Protein AF-A0AAE0LG78-F1 (afdb_monomer_lite)

pLDDT: mean 75.34, std 22.55, range [29.69, 98.06]

Radius of gyration: 25.39 Å; chains: 1; bounding box: 74×62×57 Å

Foldseek 3Di:
DDDDDDDDDDPDDDDDDDDDDDDDDDDDDDDDDDPPPPVPPPQPQAAPQPRHGADPVWGKDAQPAPDDDSLRIHTLVSLLVVQLVVWDDWDWDDDPNDIDIDDIFGADPPRRHGTDPVSSVSSVVSNVVLVVVCVVVVDNPPD

Sequence (143 aa):
MGWCSTLLSEWRVRSPNVLGSGEGTEDERFISEGCEDELVGNEDEVCRICLQHSTKGNPTIDLQCGCKGSLGKCHKKCAVTWFTPRARGCAEGYACDVRWKLTWSVACEICETEIAPDLRVLVINSCEERLRKIKREGKPPYH

Organism: NCBI:txid36881

InterPro domains:
  IPR011016 Zinc finger, RING-CH-type [PF12906] (47-91)
  IPR011016 Zinc finger, RING-CH-type [PS51292] (39-118)
  IPR011016 Zinc finger, RING-CH-type [SM00744] (46-112)
  IPR013083 Zinc finger, RING/FYVE/PHD-type [G3DSA:3.30.40.10] (30-124)

Structure (mmCIF, N/CA/C/O backbone):
data_AF-A0AAE0LG78-F1
#
_entry.id   AF-A0AAE0LG78-F1
#
loop_
_atom_site.group_PDB
_atom_site.id
_atom_site.type_symbol
_atom_site.label_atom_id
_atom_site.label_alt_id
_atom_site.label_comp_id
_atom_site.label_asym_id
_atom_site.label_entity_id
_atom_site.label_seq_id
_atom_site.pdbx_PDB_ins_code
_atom_site.Cartn_x
_atom_site.Cartn_y
_atom_site.Cartn_z
_atom_site.occupancy
_atom_site.B_iso_or_equiv
_atom_site.auth_seq_id
_atom_site.auth_comp_id
_atom_site.auth_asym_id
_atom_site.auth_atom_id
_atom_site.pdbx_PDB_model_num
ATOM 1 N N . MET A 1 1 ? -14.179 -46.889 -6.982 1.00 40.84 1 MET A N 1
ATOM 2 C CA . MET A 1 1 ? -14.271 -47.165 -5.532 1.00 40.84 1 MET A CA 1
ATOM 3 C C . MET A 1 1 ? -13.427 -46.123 -4.826 1.00 40.84 1 MET A C 1
ATOM 5 O O . MET A 1 1 ? -12.254 -46.021 -5.146 1.00 40.84 1 MET A O 1
ATOM 9 N N . GLY A 1 2 ? -14.046 -45.297 -3.985 1.00 39.41 2 GLY A N 1
ATOM 10 C CA . GLY A 1 2 ? -13.410 -44.132 -3.366 1.00 39.41 2 GLY A CA 1
ATOM 11 C C . GLY A 1 2 ? -14.454 -43.087 -2.986 1.00 39.41 2 GLY A C 1
ATOM 12 O O . GLY A 1 2 ? -14.600 -42.081 -3.666 1.00 39.41 2 GLY A O 1
ATOM 13 N N . TRP A 1 3 ? -15.230 -43.390 -1.943 1.00 32.88 3 TRP A N 1
ATOM 14 C CA . TRP A 1 3 ? -15.946 -42.399 -1.130 1.00 32.8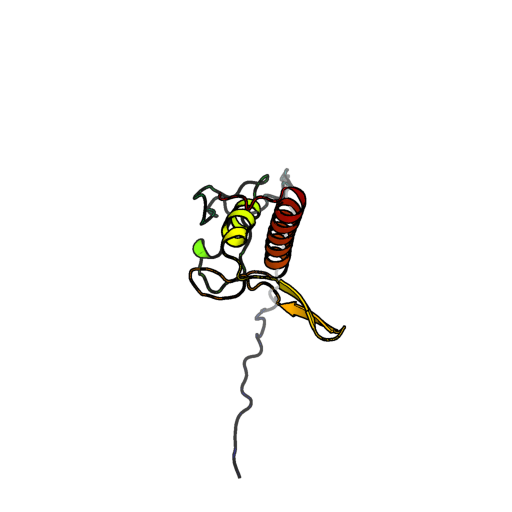8 3 TRP A CA 1
ATOM 15 C C . TRP A 1 3 ? -14.897 -41.398 -0.575 1.00 32.88 3 TRP A C 1
ATOM 17 O O . TRP A 1 3 ? -13.732 -41.758 -0.465 1.00 32.88 3 TRP A O 1
ATOM 27 N N . CYS A 1 4 ? -15.160 -40.158 -0.181 1.00 36.34 4 CYS A N 1
ATOM 28 C CA . CYS A 1 4 ? -16.348 -39.592 0.427 1.00 36.34 4 CYS A CA 1
ATOM 29 C C . CYS A 1 4 ? -16.177 -38.064 0.544 1.00 36.34 4 CYS A C 1
ATOM 31 O O . CYS A 1 4 ? -15.057 -37.561 0.613 1.00 36.34 4 CYS A O 1
ATOM 33 N N . SER A 1 5 ? -17.316 -37.402 0.735 1.00 42.28 5 SER A N 1
ATOM 34 C CA . SER A 1 5 ? -17.492 -36.192 1.543 1.00 42.28 5 SER A CA 1
ATOM 35 C C . SER A 1 5 ? -17.026 -34.851 0.988 1.00 42.28 5 SER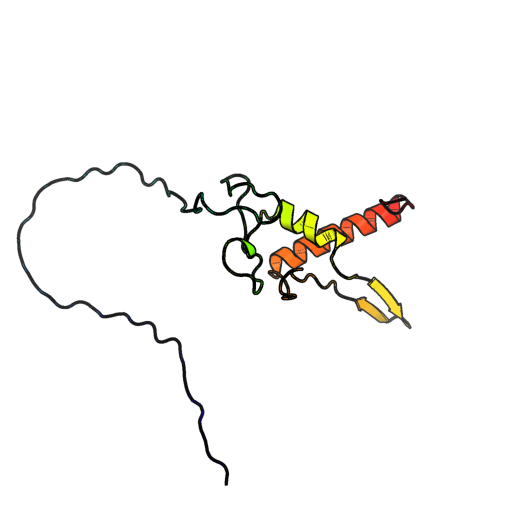 A C 1
ATOM 37 O O . SER A 1 5 ? -16.065 -34.235 1.441 1.00 42.28 5 SER A O 1
ATOM 39 N N . THR A 1 6 ? -17.893 -34.298 0.149 1.00 45.88 6 THR A N 1
ATOM 40 C CA . THR A 1 6 ? -18.345 -32.916 0.317 1.00 45.88 6 THR A CA 1
ATOM 41 C C . THR A 1 6 ? -18.933 -32.753 1.734 1.00 45.88 6 THR A C 1
ATOM 43 O O . THR A 1 6 ? -19.959 -33.347 2.051 1.00 45.88 6 THR A O 1
ATOM 46 N N . LEU A 1 7 ? -18.272 -31.982 2.598 1.00 43.56 7 LEU A N 1
ATOM 47 C CA . LEU A 1 7 ? -18.800 -31.453 3.866 1.00 43.56 7 LEU A CA 1
ATOM 48 C C . LEU A 1 7 ? -18.405 -29.967 3.875 1.00 43.56 7 LEU A C 1
ATOM 50 O O . LEU A 1 7 ? -17.226 -29.642 3.790 1.00 43.56 7 LEU A O 1
ATOM 54 N N . LEU A 1 8 ? -19.373 -29.063 3.687 1.00 36.25 8 LEU A N 1
ATOM 55 C CA . LEU A 1 8 ? -20.051 -28.348 4.780 1.00 36.25 8 LEU A CA 1
ATOM 56 C C . LEU A 1 8 ? -19.016 -27.626 5.659 1.00 36.25 8 LEU A C 1
ATOM 58 O O . LEU A 1 8 ? -18.323 -28.245 6.453 1.00 36.25 8 LEU A O 1
ATOM 6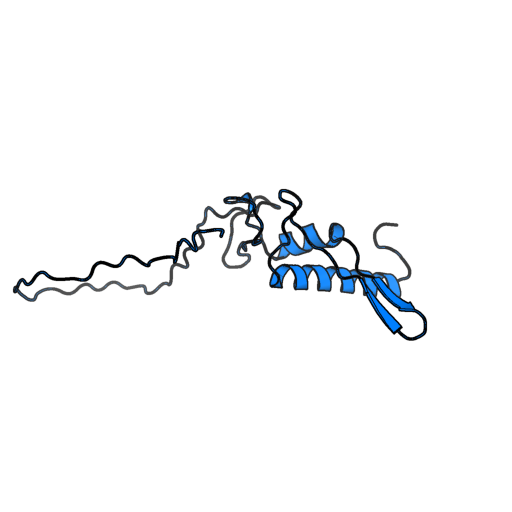2 N N . SER A 1 9 ? -18.877 -26.310 5.547 1.00 38.81 9 SER A N 1
ATOM 63 C CA . SER A 1 9 ? -19.823 -25.438 6.238 1.00 38.81 9 SER A CA 1
ATOM 64 C C . SER A 1 9 ? -20.111 -24.144 5.477 1.00 38.81 9 SER A C 1
ATOM 66 O O . SER A 1 9 ? -19.360 -23.167 5.533 1.00 38.81 9 SER A O 1
ATOM 68 N N . GLU A 1 10 ? -21.270 -24.145 4.828 1.00 36.84 10 GLU A N 1
ATOM 69 C CA . GLU A 1 10 ? -22.094 -22.967 4.603 1.00 36.84 10 GLU A CA 1
ATOM 70 C C . GLU A 1 10 ? -22.213 -22.174 5.913 1.00 36.84 10 GLU A C 1
ATOM 72 O O . GLU A 1 10 ? -22.614 -22.710 6.952 1.00 36.84 10 GLU A O 1
ATOM 77 N N . TRP A 1 11 ? -21.848 -20.894 5.872 1.00 29.69 11 TRP A N 1
ATOM 78 C CA . TRP A 1 11 ? -22.090 -19.955 6.959 1.00 29.69 11 TRP A CA 1
ATOM 79 C C . TRP A 1 11 ? -23.598 -19.741 7.092 1.00 29.69 11 TRP A C 1
ATOM 81 O O . TRP A 1 11 ? -24.201 -18.878 6.459 1.00 29.69 11 TRP A O 1
ATOM 91 N N . ARG A 1 12 ? -24.223 -20.588 7.909 1.00 38.41 12 ARG A N 1
ATOM 92 C CA . ARG A 1 12 ? -25.616 -20.464 8.316 1.00 38.41 12 ARG A CA 1
ATOM 93 C C . ARG A 1 12 ? -25.740 -19.284 9.274 1.00 38.41 12 ARG A C 1
ATOM 95 O O . ARG A 1 12 ? -25.427 -19.395 10.458 1.00 38.41 12 ARG A O 1
ATOM 102 N N . VAL A 1 13 ? -26.236 -18.174 8.738 1.00 39.41 13 VAL A N 1
ATOM 103 C CA . VAL A 1 13 ? -26.866 -17.084 9.489 1.00 39.41 13 VAL A CA 1
ATOM 104 C C . VAL A 1 13 ? -27.868 -17.701 10.463 1.00 39.41 13 VAL A C 1
ATOM 106 O O . VAL A 1 13 ? -28.757 -18.449 10.050 1.00 39.41 13 VAL A O 1
ATOM 109 N N . ARG A 1 14 ? -27.714 -17.435 11.762 1.00 35.38 14 ARG A N 1
ATOM 110 C CA . ARG A 1 14 ? -28.662 -17.893 12.781 1.00 35.38 14 ARG A CA 1
ATOM 111 C C . ARG A 1 14 ? -29.414 -16.698 13.350 1.00 35.38 14 ARG A C 1
ATOM 113 O O . ARG A 1 14 ? -29.024 -16.142 14.367 1.00 35.38 14 ARG A O 1
ATOM 120 N N . SER A 1 15 ? -30.504 -16.342 12.676 1.00 37.81 15 SER A N 1
ATOM 121 C CA . SER A 1 15 ? -31.653 -15.677 13.297 1.00 37.81 15 SER A CA 1
ATOM 122 C C . SER A 1 15 ? -32.488 -16.714 14.053 1.00 37.81 15 SER A C 1
ATOM 124 O O . SER A 1 15 ? -32.655 -17.834 13.564 1.00 37.81 15 SER A O 1
ATOM 126 N N . PRO A 1 16 ? -33.070 -16.341 15.198 1.00 42.22 16 PRO A N 1
ATOM 127 C CA . PRO A 1 16 ? -34.386 -16.852 15.564 1.00 42.22 16 PRO A CA 1
ATOM 128 C C . PRO A 1 16 ? -35.414 -15.722 15.541 1.00 42.22 16 PRO A C 1
ATOM 130 O O . PRO A 1 16 ? -35.207 -14.658 16.119 1.00 42.22 16 PRO A O 1
ATOM 133 N N . ASN A 1 17 ? -36.518 -15.989 14.848 1.00 39.75 17 ASN A N 1
ATOM 134 C CA . ASN A 1 17 ? -37.675 -15.120 14.764 1.00 39.75 17 ASN A CA 1
ATOM 135 C C . ASN A 1 17 ? -38.531 -15.205 16.040 1.00 39.75 17 ASN A C 1
ATOM 137 O O . ASN A 1 17 ? -38.677 -16.264 16.650 1.00 39.75 17 ASN A O 1
ATOM 141 N N . VAL A 1 18 ? -39.100 -14.046 16.343 1.00 43.28 18 VAL A N 1
ATOM 142 C CA . VAL A 1 18 ? -40.273 -13.691 17.145 1.00 43.28 18 VAL A CA 1
ATOM 143 C C . VAL A 1 18 ? -41.358 -14.769 17.213 1.00 43.28 18 VAL A C 1
ATOM 145 O O . VAL A 1 18 ? -41.780 -15.235 16.163 1.00 43.28 18 VAL A O 1
ATOM 148 N N . LEU A 1 19 ? -41.885 -15.039 18.418 1.00 39.25 19 LEU A N 1
ATOM 149 C CA . LEU A 1 19 ? -43.324 -15.177 18.718 1.00 39.25 19 LEU A CA 1
ATOM 150 C C . LEU A 1 19 ? -43.554 -14.975 20.230 1.00 39.25 19 LEU A C 1
ATOM 152 O O . LEU A 1 19 ? -43.018 -15.721 21.045 1.00 39.25 19 LEU A O 1
ATOM 156 N N . GLY A 1 20 ? -44.369 -13.984 20.597 1.00 34.31 20 GLY A N 1
ATOM 157 C CA . GLY A 1 20 ? -44.805 -13.743 21.975 1.00 34.31 20 GLY A CA 1
ATOM 158 C C . GLY A 1 20 ? -45.729 -12.530 22.067 1.00 34.31 20 GLY A C 1
ATOM 159 O O . GLY A 1 20 ? -45.260 -11.403 22.158 1.00 34.31 20 GLY A O 1
ATOM 160 N N . SER A 1 21 ? -47.035 -12.782 21.986 1.00 42.25 21 SER A N 1
ATOM 161 C CA . SER A 1 21 ? -48.124 -11.808 22.096 1.00 42.25 21 SER A CA 1
ATOM 162 C C . SER A 1 21 ? -48.258 -11.232 23.512 1.00 42.25 21 SER A C 1
ATOM 164 O O . SER A 1 21 ? -48.147 -11.975 24.486 1.00 42.25 21 SER A O 1
ATOM 166 N N . GLY A 1 22 ? -48.589 -9.943 23.619 1.00 39.19 22 GLY A N 1
ATOM 167 C CA . GLY A 1 22 ? -49.015 -9.295 24.862 1.00 39.19 22 GLY A CA 1
ATOM 168 C C . GLY A 1 22 ? -49.504 -7.867 24.607 1.00 39.19 22 GLY A C 1
ATOM 169 O O . GLY A 1 22 ? 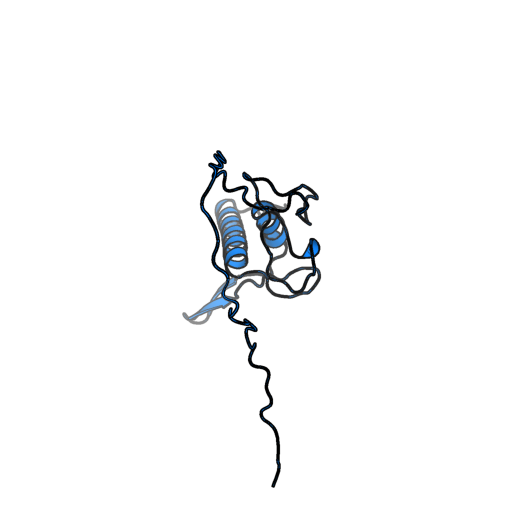-48.733 -7.025 24.161 1.00 39.19 22 GLY A O 1
ATOM 170 N N . GLU A 1 23 ? -50.794 -7.631 24.837 1.00 42.28 23 GLU A N 1
ATOM 171 C CA . GLU A 1 23 ? -51.480 -6.332 24.784 1.00 42.28 23 GLU A CA 1
ATOM 172 C C . GLU A 1 23 ? -51.088 -5.434 25.974 1.00 42.28 23 GLU A C 1
ATOM 174 O O . GLU A 1 23 ? -50.888 -5.945 27.076 1.00 42.28 23 GLU A O 1
ATOM 179 N N . GLY A 1 24 ? -51.074 -4.104 25.789 1.00 36.16 24 GLY A N 1
ATOM 180 C CA . GLY A 1 24 ? -51.165 -3.162 26.915 1.00 36.16 24 GLY A CA 1
ATOM 181 C C . GLY A 1 24 ? -50.495 -1.791 26.759 1.00 36.16 24 GLY A C 1
ATOM 182 O O . GLY A 1 24 ? -49.301 -1.665 26.988 1.00 36.16 24 GLY A O 1
ATOM 183 N N . THR A 1 25 ? -51.343 -0.790 26.494 1.00 36.09 25 THR A N 1
ATOM 184 C CA . THR A 1 25 ? -51.326 0.621 26.952 1.00 36.09 25 THR A CA 1
ATOM 185 C C . THR A 1 25 ? -50.260 1.609 26.457 1.00 36.09 25 THR A C 1
ATOM 187 O O . THR A 1 25 ? -49.065 1.470 26.694 1.00 36.09 25 THR A O 1
ATOM 190 N N . GLU A 1 26 ? -50.780 2.671 25.838 1.00 52.50 26 GLU A N 1
ATOM 191 C CA . GLU A 1 26 ? -50.160 3.951 25.491 1.00 52.50 26 GLU A CA 1
ATOM 192 C C . GLU A 1 26 ? -49.772 4.735 26.759 1.00 52.50 26 GLU A C 1
ATOM 194 O O . GLU A 1 26 ? -50.625 4.857 27.633 1.00 52.50 26 GLU A O 1
ATOM 199 N N . ASP A 1 27 ? -48.550 5.283 26.847 1.00 43.19 27 ASP A N 1
ATOM 200 C CA . ASP A 1 27 ? -48.290 6.680 27.254 1.00 43.19 27 ASP A CA 1
ATOM 201 C C . ASP A 1 27 ? -46.792 7.075 27.121 1.00 43.19 27 ASP A C 1
ATOM 203 O O . ASP A 1 27 ? -45.888 6.253 27.243 1.00 43.19 27 ASP A O 1
ATOM 207 N N . GLU A 1 28 ? -46.584 8.375 26.909 1.00 53.75 28 GLU A N 1
ATOM 208 C CA . GLU A 1 28 ? -45.393 9.198 27.176 1.00 53.75 28 GLU A CA 1
ATOM 209 C C . GLU A 1 28 ? -44.171 9.228 26.220 1.00 53.75 28 GLU A C 1
ATOM 211 O O . GLU A 1 28 ? -43.271 8.395 26.187 1.00 53.75 28 GLU A O 1
ATOM 216 N N . ARG A 1 29 ? -44.134 10.361 25.501 1.00 53.75 29 ARG A N 1
ATOM 217 C CA . ARG A 1 29 ? -43.014 11.110 24.900 1.00 53.75 29 ARG A CA 1
ATOM 218 C C . ARG A 1 29 ? -41.603 10.766 25.414 1.00 53.75 29 ARG A C 1
ATOM 220 O O . ARG A 1 29 ? -41.266 11.069 26.555 1.00 53.75 29 ARG A O 1
ATOM 227 N N . PHE A 1 30 ? -40.715 10.407 24.485 1.00 45.62 30 PHE A N 1
ATOM 228 C CA . PHE A 1 30 ? -39.276 10.648 24.624 1.00 45.62 30 PHE A CA 1
ATOM 229 C C . PHE A 1 30 ? -38.794 11.517 23.457 1.00 45.62 30 PHE A C 1
ATOM 231 O O . PHE A 1 30 ? -38.808 11.090 22.304 1.00 45.62 30 PHE A O 1
ATOM 238 N N . ILE A 1 31 ? -38.406 12.761 23.749 1.00 55.28 31 ILE A N 1
ATOM 239 C CA . ILE A 1 31 ? -37.517 13.513 22.861 1.00 55.28 31 ILE A CA 1
ATOM 240 C C . ILE A 1 31 ? -36.116 12.975 23.144 1.00 55.28 31 ILE A C 1
ATOM 242 O O . ILE A 1 31 ? -35.614 13.155 24.250 1.00 55.28 31 ILE A O 1
ATOM 246 N N . SER A 1 32 ? -35.481 12.355 22.154 1.00 47.44 32 SER A N 1
ATOM 247 C CA . SER A 1 32 ? -34.021 12.316 22.090 1.00 47.44 32 SER A CA 1
ATOM 248 C C . SER A 1 32 ? -33.575 13.059 20.843 1.00 47.44 32 SER A C 1
ATOM 250 O O . SER A 1 32 ? -33.668 12.558 19.722 1.00 47.44 32 SER A O 1
ATOM 252 N N . GLU A 1 33 ? -33.138 14.292 21.072 1.00 54.88 33 GLU A N 1
ATOM 253 C CA . GLU A 1 33 ? -32.260 15.035 20.182 1.00 54.88 33 GLU A CA 1
ATOM 254 C C . GLU A 1 33 ? -31.011 14.210 19.849 1.00 54.88 33 GLU A C 1
ATOM 256 O O . GLU A 1 33 ? -30.507 13.464 20.687 1.00 54.88 33 GLU A O 1
ATOM 261 N N . GLY A 1 34 ? -30.504 14.396 18.629 1.00 43.06 34 GLY A N 1
ATOM 262 C CA . GLY A 1 34 ? -29.172 13.950 18.232 1.00 43.06 34 GLY A CA 1
ATOM 263 C C . GLY A 1 34 ? -29.150 12.658 17.424 1.00 43.06 34 GLY A C 1
ATOM 264 O O . GLY A 1 34 ? -28.664 11.639 17.896 1.00 43.06 34 GLY A O 1
ATOM 265 N N . CYS A 1 35 ? -29.550 12.712 16.149 1.00 45.09 35 CYS A N 1
ATOM 266 C CA . CYS A 1 35 ? -28.908 11.853 15.150 1.00 45.09 35 CYS A CA 1
ATOM 267 C C . CYS A 1 35 ? -27.547 12.467 14.787 1.00 45.09 35 CYS A C 1
ATOM 269 O O . CYS A 1 35 ? -27.296 12.901 13.663 1.00 45.09 35 CYS A O 1
ATOM 271 N N . GLU A 1 36 ? -26.670 12.575 15.779 1.00 52.22 36 GLU A N 1
ATOM 272 C CA . GLU A 1 36 ? -25.254 12.571 15.479 1.00 52.22 36 GLU A CA 1
ATOM 273 C C . GLU A 1 36 ? -24.960 11.107 15.204 1.00 52.22 36 GLU A C 1
ATOM 275 O O . GLU A 1 36 ? -25.013 10.276 16.107 1.00 52.22 36 GLU A O 1
ATOM 280 N N . ASP A 1 37 ? -24.755 10.769 13.933 1.00 55.47 37 ASP A N 1
ATOM 281 C CA . ASP A 1 37 ? -24.026 9.565 13.577 1.00 55.47 37 ASP A CA 1
ATOM 282 C C . ASP A 1 37 ? -22.670 9.655 14.300 1.00 55.47 37 ASP A C 1
ATOM 284 O O . ASP A 1 37 ? -21.689 10.166 13.749 1.00 55.47 37 ASP A O 1
ATOM 288 N N . GLU A 1 38 ? -22.621 9.222 15.564 1.00 53.28 38 GLU A N 1
ATOM 289 C CA . GLU A 1 38 ? -21.405 8.853 16.267 1.00 53.28 38 GLU A CA 1
ATOM 290 C C . GLU A 1 38 ? -20.839 7.692 15.465 1.00 53.28 38 GLU A C 1
ATOM 292 O O . GLU A 1 38 ? -21.114 6.512 15.681 1.00 53.28 38 GLU A O 1
ATOM 297 N N . LEU A 1 39 ? -20.099 8.064 14.424 1.00 55.69 39 LEU A N 1
ATOM 298 C CA . LEU A 1 39 ? -19.263 7.171 13.670 1.00 55.69 39 LEU A CA 1
ATOM 299 C C . LEU A 1 39 ? -18.336 6.539 14.700 1.00 55.69 39 LEU A C 1
ATOM 301 O O . LEU A 1 39 ? -17.378 7.175 15.136 1.00 55.69 39 LEU A O 1
ATOM 305 N N . VAL A 1 40 ? -18.643 5.296 15.074 1.00 57.62 40 VAL A N 1
ATOM 306 C CA . VAL A 1 40 ? -17.805 4.397 15.869 1.00 57.62 40 VAL A CA 1
ATOM 307 C C . VAL A 1 40 ? -16.531 4.101 15.067 1.00 57.62 40 VAL A C 1
ATOM 309 O O . VAL A 1 40 ? -16.286 2.997 14.588 1.00 57.62 40 VAL A O 1
ATOM 312 N N . GLY A 1 41 ? -15.697 5.114 14.863 1.00 50.72 41 GLY A N 1
ATOM 313 C CA . GLY A 1 41 ? -14.268 4.906 14.836 1.00 50.72 41 GLY A CA 1
ATOM 314 C C . GLY A 1 41 ? -13.915 4.633 16.282 1.00 50.72 41 GLY A C 1
ATOM 315 O O . GLY A 1 41 ? -14.004 5.543 17.097 1.00 50.72 41 GLY A O 1
ATOM 316 N N . ASN A 1 42 ? -13.595 3.382 16.614 1.00 54.03 42 ASN A N 1
ATOM 317 C CA . ASN A 1 42 ? -13.064 3.076 17.937 1.00 54.03 42 ASN A CA 1
ATOM 318 C C . ASN A 1 42 ? -11.886 4.030 18.164 1.00 54.03 42 ASN A C 1
ATOM 320 O O . ASN A 1 42 ? -10.892 3.951 17.436 1.00 54.03 42 ASN A O 1
ATOM 324 N N . GLU A 1 43 ? -12.000 4.939 19.135 1.00 55.66 43 GLU A N 1
ATOM 325 C CA . GLU A 1 43 ? -10.905 5.836 19.512 1.00 55.66 43 GLU A CA 1
ATOM 326 C C . GLU A 1 43 ? -9.647 5.031 19.885 1.00 55.66 43 GLU A C 1
ATOM 328 O O . GLU A 1 43 ? -8.544 5.549 19.797 1.00 55.66 43 GLU A O 1
ATOM 333 N N . ASP A 1 44 ? -9.778 3.731 20.163 1.00 65.12 44 ASP A N 1
ATOM 334 C CA . ASP A 1 44 ? -8.694 2.775 20.411 1.00 65.12 44 ASP A CA 1
ATOM 335 C C . ASP A 1 44 ? -7.913 2.310 19.166 1.00 65.12 44 ASP A C 1
ATOM 337 O O . ASP A 1 44 ? -6.915 1.589 19.284 1.00 65.12 44 ASP A O 1
ATOM 341 N N . GLU A 1 45 ? -8.330 2.667 17.949 1.00 82.88 45 GLU A N 1
ATOM 342 C CA . GLU A 1 45 ? -7.600 2.259 16.748 1.00 82.88 45 GLU A CA 1
ATOM 343 C C . GLU A 1 45 ? -6.334 3.090 16.557 1.00 82.88 45 GLU A C 1
ATOM 345 O O . GLU A 1 45 ? -6.338 4.193 16.010 1.00 82.88 45 GLU A O 1
ATOM 350 N N . VAL A 1 46 ? -5.214 2.518 16.985 1.00 93.12 46 VAL A N 1
ATOM 351 C CA . VAL A 1 46 ? -3.888 3.109 16.829 1.00 93.12 46 VAL A CA 1
ATOM 352 C C . VAL A 1 46 ? -3.249 2.648 15.522 1.00 93.12 46 VAL A C 1
ATOM 354 O O . VAL A 1 46 ? -3.202 1.461 15.198 1.00 93.12 46 VAL A O 1
ATOM 357 N N . CYS A 1 47 ? -2.689 3.593 14.772 1.00 96.50 47 CYS A N 1
ATOM 358 C CA . CYS A 1 47 ? -1.893 3.296 13.593 1.00 96.50 47 CYS A CA 1
ATOM 359 C C . CYS A 1 47 ? -0.607 2.551 13.980 1.00 96.50 47 CYS A C 1
ATOM 361 O O . CYS A 1 47 ? 0.258 3.125 14.641 1.00 96.50 47 CYS A O 1
ATOM 363 N N . ARG A 1 48 ? -0.400 1.325 13.476 1.00 96.31 48 ARG A N 1
ATOM 364 C CA . ARG A 1 48 ? 0.798 0.520 13.800 1.00 96.31 48 ARG A CA 1
ATOM 365 C C . ARG A 1 48 ? 2.138 1.152 13.392 1.00 96.31 48 ARG A C 1
ATOM 367 O O . ARG A 1 48 ? 3.186 0.693 13.825 1.00 96.31 48 ARG A O 1
ATOM 374 N N . ILE A 1 49 ? 2.112 2.156 12.510 1.00 96.81 49 ILE A N 1
ATOM 375 C CA . ILE A 1 49 ? 3.314 2.788 11.943 1.00 96.81 49 ILE A CA 1
ATOM 376 C C . ILE A 1 49 ? 3.725 4.024 12.748 1.00 96.81 49 ILE A C 1
ATOM 378 O O . ILE A 1 49 ? 4.897 4.171 13.073 1.00 96.81 49 ILE A O 1
ATOM 382 N N . CYS A 1 50 ? 2.788 4.932 13.041 1.00 97.12 50 CYS A N 1
ATOM 383 C CA . CYS A 1 50 ? 3.091 6.190 13.739 1.00 97.12 50 CYS A CA 1
ATOM 384 C C . CYS A 1 50 ? 2.626 6.223 15.197 1.00 97.12 50 CYS A C 1
ATOM 386 O O . CYS A 1 50 ? 2.877 7.213 15.875 1.00 97.12 50 CYS A O 1
ATOM 388 N N . LEU A 1 51 ? 1.949 5.170 15.665 1.00 95.25 51 LEU A N 1
ATOM 389 C CA . LEU A 1 51 ? 1.444 5.022 17.032 1.00 95.25 51 LEU A CA 1
ATOM 390 C C . LEU A 1 51 ? 0.475 6.135 17.473 1.00 95.25 51 LEU A C 1
ATOM 392 O O . LEU A 1 51 ? 0.314 6.387 18.660 1.00 95.25 51 LEU A O 1
ATOM 396 N N . GLN A 1 52 ? -0.183 6.796 16.517 1.00 94.75 52 GLN A N 1
ATOM 397 C CA . GLN A 1 52 ? -1.226 7.793 16.774 1.00 94.75 52 GLN A CA 1
ATOM 398 C C . GLN A 1 52 ? -2.616 7.193 16.563 1.00 94.75 52 GLN A C 1
ATOM 400 O O . GLN A 1 52 ? -2.789 6.321 15.706 1.00 94.75 52 GLN A O 1
ATOM 405 N N . HIS A 1 53 ? -3.585 7.700 17.322 1.00 92.69 53 HIS A N 1
ATOM 406 C CA . HIS A 1 53 ? -4.992 7.329 17.221 1.00 92.69 53 HIS A CA 1
ATOM 407 C C . HIS A 1 53 ? -5.608 7.745 15.881 1.00 92.69 53 HIS A C 1
ATOM 409 O O . HIS A 1 53 ? -5.228 8.757 15.281 1.00 92.69 53 HIS A O 1
ATOM 415 N N . SER A 1 54 ? -6.583 6.955 15.443 1.00 91.94 54 SER A N 1
ATOM 416 C CA . SER A 1 54 ? -7.473 7.274 14.335 1.00 91.94 54 SER A CA 1
ATOM 417 C C . SER A 1 54 ? -8.233 8.568 14.627 1.00 91.94 54 SER A C 1
ATOM 419 O O . SER A 1 54 ? -8.737 8.772 15.726 1.00 91.94 54 SER A O 1
ATOM 421 N N . THR A 1 55 ? -8.338 9.452 13.637 1.00 90.12 55 THR A N 1
ATOM 422 C CA . THR A 1 55 ? -9.130 10.689 13.746 1.00 90.12 55 THR A CA 1
ATOM 423 C C . THR A 1 55 ? -10.016 10.850 12.518 1.00 90.12 55 THR A C 1
ATOM 425 O O . THR A 1 55 ? -9.690 10.337 11.448 1.00 90.12 55 THR A O 1
ATOM 428 N N . LYS A 1 56 ? -11.096 11.636 12.610 1.00 85.69 56 LYS A N 1
ATOM 429 C CA . LYS A 1 56 ? -11.992 11.915 11.468 1.00 85.69 56 LYS A CA 1
ATOM 430 C C . LYS A 1 56 ? -11.249 12.433 10.224 1.00 85.69 56 LYS A C 1
ATOM 432 O O . LYS A 1 56 ? -11.609 12.097 9.101 1.00 85.69 56 LYS A O 1
ATOM 437 N N . GLY A 1 57 ? -10.200 13.240 10.416 1.00 89.00 57 GLY A N 1
ATOM 438 C CA . GLY A 1 57 ? -9.389 13.798 9.325 1.00 89.00 57 GLY A CA 1
ATOM 439 C C . GLY A 1 57 ? -8.279 12.874 8.808 1.00 89.00 57 GLY A C 1
ATOM 440 O O . GLY A 1 57 ? -7.723 13.110 7.735 1.00 89.00 57 GLY A O 1
ATOM 441 N N . ASN A 1 58 ? -7.935 11.831 9.559 1.00 91.38 58 ASN A N 1
ATOM 442 C CA . ASN A 1 58 ? -6.901 10.868 9.207 1.00 91.38 58 ASN A CA 1
ATOM 443 C C . ASN A 1 58 ? -7.261 9.507 9.820 1.00 91.38 58 ASN A C 1
ATOM 445 O O . ASN A 1 58 ? -6.672 9.123 10.830 1.00 91.38 58 ASN A O 1
ATOM 449 N N . PRO A 1 59 ? -8.256 8.803 9.258 1.00 93.50 59 PRO A N 1
ATOM 450 C CA . PRO A 1 59 ? -8.702 7.537 9.811 1.00 93.50 59 PRO A CA 1
ATOM 451 C C . PRO A 1 59 ? -7.680 6.436 9.530 1.00 93.50 59 PRO A C 1
ATOM 453 O O . PRO A 1 59 ? -6.968 6.459 8.511 1.00 93.50 59 PRO A O 1
ATOM 456 N N . THR A 1 60 ? -7.602 5.453 10.424 1.00 95.44 60 THR A N 1
ATOM 457 C CA . THR A 1 60 ? -6.912 4.204 10.098 1.00 95.44 60 THR A CA 1
ATOM 458 C C . THR A 1 60 ? -7.742 3.372 9.121 1.00 95.44 60 THR A C 1
ATOM 460 O O . THR A 1 60 ? -8.960 3.504 9.035 1.00 95.44 60 THR A O 1
ATOM 463 N N . ILE A 1 61 ? -7.056 2.563 8.321 1.00 95.75 61 ILE A N 1
ATOM 464 C CA . ILE A 1 61 ? -7.641 1.613 7.381 1.00 95.75 61 ILE A CA 1
ATOM 465 C C . ILE A 1 61 ? -7.122 0.216 7.703 1.00 95.75 61 ILE A C 1
ATOM 467 O O . ILE A 1 61 ? -5.999 0.062 8.196 1.00 95.75 61 ILE A O 1
ATOM 471 N N . ASP A 1 62 ? -7.928 -0.792 7.388 1.00 95.62 62 ASP A N 1
ATOM 472 C CA . ASP A 1 62 ? -7.493 -2.182 7.424 1.00 95.62 62 ASP A CA 1
ATOM 473 C C . ASP A 1 62 ? -6.559 -2.461 6.238 1.00 95.62 62 ASP A C 1
ATOM 475 O O . ASP A 1 62 ? -6.865 -2.151 5.084 1.00 95.62 62 ASP A O 1
ATOM 479 N N . LEU A 1 63 ? -5.397 -3.038 6.527 1.00 96.62 63 LEU A N 1
ATOM 480 C CA . LEU A 1 63 ? -4.437 -3.483 5.524 1.00 96.62 63 LEU A CA 1
ATOM 481 C C . LEU A 1 63 ? -4.894 -4.7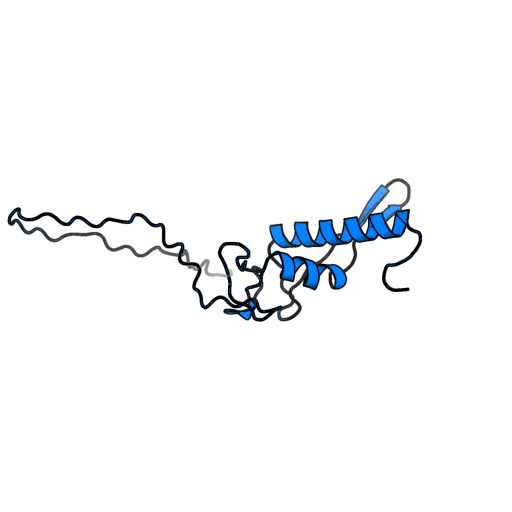48 4.795 1.00 96.62 63 LEU A C 1
ATOM 483 O O . LEU A 1 63 ? -4.275 -5.092 3.792 1.00 96.62 63 LEU A O 1
ATOM 487 N N . GLN A 1 64 ? -5.923 -5.439 5.293 1.00 96.81 64 GLN A N 1
ATOM 488 C CA . GLN A 1 64 ? -6.444 -6.716 4.798 1.00 96.81 64 GLN A CA 1
ATOM 489 C C . GLN A 1 64 ? -5.368 -7.806 4.697 1.00 96.81 64 GLN A C 1
ATOM 491 O O . GLN A 1 64 ? -5.395 -8.661 3.817 1.00 96.81 64 GLN A O 1
ATOM 496 N N . CYS A 1 65 ? -4.401 -7.767 5.613 1.00 96.69 65 CYS A N 1
ATOM 497 C CA . CYS A 1 65 ? -3.350 -8.773 5.735 1.00 96.69 65 CYS A CA 1
ATOM 498 C C . CYS A 1 65 ? -3.676 -9.772 6.859 1.00 96.69 65 CYS A C 1
ATOM 500 O O . CYS A 1 65 ? -4.601 -9.558 7.638 1.00 96.69 65 CYS A O 1
ATOM 502 N N . GLY A 1 66 ? -2.887 -10.840 7.007 1.00 96.50 66 GLY A N 1
ATOM 503 C CA . GLY A 1 66 ? -3.079 -11.845 8.066 1.00 96.50 66 GLY A CA 1
ATOM 504 C C . GLY A 1 66 ? -2.769 -11.385 9.503 1.00 96.50 66 GLY A C 1
ATOM 505 O O . GLY A 1 66 ? -2.836 -12.192 10.432 1.00 96.50 66 GLY A O 1
ATOM 506 N N . CYS A 1 67 ? -2.395 -10.120 9.722 1.00 97.19 67 CYS A N 1
ATOM 507 C CA . CYS A 1 67 ? -2.101 -9.591 11.055 1.00 97.19 67 CYS A CA 1
ATOM 508 C C . CYS A 1 67 ? -3.378 -9.374 11.878 1.00 97.19 67 CYS A C 1
ATOM 510 O O . CYS A 1 67 ? -4.387 -8.896 11.372 1.00 97.19 67 CYS A O 1
ATOM 512 N N . LYS A 1 68 ? -3.315 -9.676 13.179 1.00 92.88 68 LYS A N 1
ATOM 513 C CA . LYS A 1 68 ? -4.461 -9.561 14.093 1.00 92.88 68 LYS A CA 1
ATOM 514 C C . LYS A 1 68 ? -4.508 -8.199 14.791 1.00 92.88 68 LYS A C 1
ATOM 516 O O . LYS A 1 68 ? -3.469 -7.633 15.126 1.00 92.88 68 LYS A O 1
ATOM 521 N N . GLY A 1 69 ? -5.719 -7.724 15.085 1.00 90.25 69 GLY A N 1
ATOM 522 C CA . GLY A 1 69 ? -5.950 -6.533 15.908 1.00 90.25 69 GLY A CA 1
ATOM 523 C C . GLY A 1 69 ? -5.344 -5.258 15.313 1.00 90.25 69 GLY A C 1
ATOM 524 O O . GLY A 1 69 ? -5.396 -5.042 14.103 1.00 90.25 69 GLY A O 1
ATOM 525 N N . SER A 1 70 ? -4.742 -4.420 16.159 1.00 91.00 70 SER A N 1
ATOM 526 C CA . SER A 1 70 ? -4.125 -3.146 15.753 1.00 91.00 70 SER A CA 1
ATOM 527 C C . SER A 1 70 ? -2.936 -3.313 14.800 1.00 91.00 70 SER A C 1
ATOM 529 O O . SER A 1 70 ? -2.638 -2.403 14.030 1.00 91.00 70 SER A O 1
ATOM 531 N N . LEU A 1 71 ? -2.302 -4.493 14.749 1.00 94.81 71 LEU A N 1
ATOM 532 C CA . LEU A 1 71 ? -1.262 -4.781 13.758 1.00 94.81 71 LEU A CA 1
ATOM 533 C C . LEU A 1 71 ? -1.815 -4.839 12.331 1.00 94.81 71 LEU A C 1
ATOM 535 O O . LEU A 1 71 ? -1.039 -4.715 11.396 1.00 94.81 71 LEU A O 1
ATOM 539 N N . GLY A 1 72 ? -3.118 -5.029 12.128 1.00 96.00 72 GLY A N 1
ATOM 540 C CA . GLY A 1 72 ? -3.744 -4.981 10.805 1.00 96.00 72 GLY A CA 1
ATOM 541 C C . GLY A 1 72 ? -4.083 -3.567 10.326 1.00 96.00 72 GLY A C 1
ATOM 542 O O . GLY A 1 72 ? -4.522 -3.421 9.192 1.00 96.00 72 GLY A O 1
ATOM 543 N N . LYS A 1 73 ? -3.887 -2.527 11.150 1.00 95.81 73 LYS A N 1
ATOM 544 C CA . LYS A 1 73 ? -4.445 -1.187 10.908 1.00 95.81 73 LYS A CA 1
ATOM 545 C C . LYS A 1 73 ? -3.377 -0.098 10.844 1.00 95.81 73 LYS A C 1
ATOM 547 O O . LYS A 1 73 ? -2.416 -0.084 11.619 1.00 95.81 73 LYS A O 1
ATOM 552 N N . CYS A 1 74 ? -3.537 0.853 9.926 1.00 97.44 74 CYS A N 1
ATOM 553 C CA . CYS A 1 74 ? -2.720 2.070 9.888 1.00 97.44 74 CYS A CA 1
ATOM 554 C C . CYS A 1 74 ? -3.374 3.196 9.084 1.00 97.44 74 CYS A C 1
ATOM 556 O O . CYS A 1 74 ? -4.293 2.968 8.309 1.00 97.44 74 CYS A O 1
ATOM 558 N N . HIS A 1 75 ? -2.898 4.433 9.237 1.00 98.00 75 HIS A N 1
ATOM 559 C CA . HIS A 1 75 ? -3.355 5.531 8.384 1.00 98.00 75 HIS A CA 1
ATOM 560 C C . HIS A 1 75 ? -3.002 5.271 6.921 1.00 98.00 75 HIS A C 1
ATOM 562 O O . HIS A 1 75 ? -1.875 4.882 6.609 1.00 98.00 75 HIS A O 1
ATOM 568 N N . LYS A 1 76 ? -3.906 5.632 6.006 1.00 97.12 76 LYS A N 1
ATOM 569 C CA . LYS A 1 76 ? -3.678 5.545 4.554 1.00 97.12 76 LYS A CA 1
ATOM 570 C C . LYS A 1 76 ? -2.357 6.197 4.120 1.00 97.12 76 LYS A C 1
ATOM 572 O O . LYS A 1 76 ? -1.593 5.616 3.354 1.00 97.12 76 LYS A O 1
ATOM 577 N N . LYS A 1 77 ? -2.051 7.394 4.639 1.00 97.12 77 LYS A N 1
ATOM 578 C CA . LYS A 1 77 ? -0.793 8.109 4.341 1.00 97.12 77 LYS A CA 1
ATOM 579 C C . LYS A 1 77 ? 0.441 7.395 4.904 1.00 97.12 77 LYS A C 1
ATOM 581 O O . LYS A 1 77 ? 1.480 7.360 4.240 1.00 97.12 77 LYS A O 1
ATOM 586 N N . CYS A 1 78 ? 0.324 6.813 6.100 1.00 98.06 78 CYS A N 1
ATOM 587 C CA . CYS A 1 78 ? 1.393 6.024 6.709 1.00 98.06 78 CYS A CA 1
ATOM 588 C C . CYS A 1 78 ? 1.654 4.753 5.899 1.00 98.06 78 CYS A C 1
ATOM 590 O O . CYS A 1 78 ? 2.808 4.482 5.585 1.00 98.06 78 CYS A O 1
ATOM 592 N N . ALA A 1 79 ? 0.605 4.032 5.493 1.00 97.44 79 ALA A N 1
ATOM 593 C CA . ALA A 1 79 ? 0.713 2.852 4.645 1.00 97.44 79 ALA A CA 1
ATOM 594 C C . ALA A 1 79 ? 1.461 3.148 3.343 1.00 97.44 79 ALA A C 1
ATOM 596 O O . ALA A 1 79 ? 2.459 2.495 3.048 1.00 97.44 79 ALA A O 1
ATOM 597 N N . VAL A 1 80 ? 1.021 4.164 2.589 1.00 96.88 80 VAL A N 1
ATOM 598 C CA . VAL A 1 80 ? 1.665 4.529 1.319 1.00 96.88 80 VAL A CA 1
ATOM 599 C C . VAL A 1 80 ? 3.141 4.848 1.549 1.00 96.88 80 VAL A C 1
ATOM 601 O O . VAL A 1 80 ? 4.005 4.226 0.944 1.00 96.88 80 VAL A O 1
ATOM 604 N N . THR A 1 81 ? 3.457 5.731 2.497 1.00 96.56 81 THR A N 1
ATOM 605 C CA . THR A 1 81 ? 4.852 6.098 2.804 1.00 96.56 81 THR A CA 1
ATOM 606 C C . THR A 1 81 ? 5.703 4.897 3.231 1.00 96.56 81 THR A C 1
ATOM 608 O O . THR A 1 81 ? 6.870 4.803 2.853 1.00 96.56 81 THR A O 1
ATOM 611 N N . TRP A 1 82 ? 5.135 3.970 4.002 1.00 97.06 82 TRP A N 1
ATOM 612 C CA . TRP A 1 82 ? 5.836 2.801 4.527 1.00 97.06 82 TRP A CA 1
ATOM 613 C C . TRP A 1 82 ? 6.122 1.747 3.461 1.00 97.06 82 TRP A C 1
ATOM 615 O O . TRP A 1 82 ? 7.244 1.234 3.385 1.00 97.06 82 TRP A O 1
ATOM 625 N N . PHE A 1 83 ? 5.126 1.442 2.630 1.00 95.62 83 PHE A N 1
ATOM 626 C CA . PHE A 1 83 ? 5.210 0.382 1.633 1.00 95.62 83 PHE A CA 1
ATOM 627 C C . PHE A 1 83 ? 5.875 0.831 0.333 1.00 95.62 83 PHE A C 1
ATOM 629 O O . PHE A 1 83 ? 6.548 0.014 -0.286 1.00 95.62 83 PHE A O 1
ATOM 636 N N . THR A 1 84 ? 5.793 2.105 -0.062 1.00 93.50 84 THR A N 1
ATOM 637 C CA . THR A 1 84 ? 6.437 2.611 -1.291 1.00 93.50 84 THR A CA 1
ATOM 638 C C . THR A 1 84 ? 7.933 2.259 -1.396 1.00 93.50 84 THR A C 1
ATOM 640 O O . THR A 1 84 ? 8.334 1.712 -2.419 1.00 93.50 84 THR A O 1
ATOM 643 N N . PRO A 1 85 ? 8.801 2.506 -0.392 1.00 90.19 85 PRO A N 1
ATOM 644 C CA . PRO A 1 85 ? 10.210 2.106 -0.479 1.00 90.19 85 PRO A CA 1
ATOM 645 C C . PRO A 1 85 ? 10.438 0.591 -0.311 1.00 90.19 85 PRO A C 1
ATOM 647 O O . PRO A 1 85 ? 11.557 0.126 -0.511 1.00 90.19 85 PRO A O 1
ATOM 650 N N . ARG A 1 86 ? 9.416 -0.175 0.095 1.00 90.88 86 ARG A N 1
ATOM 651 C CA . ARG A 1 86 ? 9.506 -1.618 0.382 1.00 90.88 86 ARG A CA 1
ATOM 652 C C . ARG A 1 86 ? 8.920 -2.494 -0.724 1.00 90.88 86 ARG A C 1
ATOM 654 O O . ARG A 1 86 ? 9.282 -3.668 -0.800 1.00 90.88 86 ARG A O 1
ATOM 661 N N . ALA A 1 87 ? 8.063 -1.937 -1.574 1.00 87.81 87 ALA A N 1
ATOM 662 C CA . ALA A 1 87 ? 7.452 -2.629 -2.696 1.00 87.81 87 ALA A CA 1
ATOM 663 C C . ALA A 1 87 ? 8.533 -3.228 -3.607 1.00 87.81 87 ALA A C 1
ATOM 665 O O . ALA A 1 87 ? 9.532 -2.575 -3.927 1.00 87.81 87 ALA A O 1
ATOM 666 N N . ARG A 1 88 ? 8.360 -4.490 -4.005 1.00 80.38 88 ARG A N 1
ATOM 667 C CA . ARG A 1 88 ? 9.292 -5.167 -4.918 1.00 80.38 88 ARG A CA 1
ATOM 668 C C . ARG A 1 88 ? 8.872 -4.875 -6.357 1.00 80.38 88 ARG A C 1
ATOM 670 O O . ARG A 1 88 ? 7.684 -4.784 -6.640 1.00 80.38 88 ARG A O 1
ATOM 677 N N . GLY A 1 89 ? 9.870 -4.619 -7.203 1.00 69.19 89 GLY A N 1
ATOM 678 C CA . GLY A 1 89 ? 9.802 -3.690 -8.334 1.00 69.19 89 GLY A CA 1
ATOM 679 C C . GLY A 1 89 ? 8.765 -3.957 -9.426 1.00 69.19 89 GLY A C 1
ATOM 680 O O . GLY A 1 89 ? 8.481 -5.096 -9.779 1.00 69.19 89 GLY A O 1
ATOM 681 N N . CYS A 1 90 ? 8.304 -2.860 -10.034 1.00 64.38 90 CYS A N 1
ATOM 682 C CA . CYS A 1 90 ? 7.828 -2.855 -11.413 1.00 64.38 90 CYS A CA 1
ATOM 683 C C . CYS A 1 90 ? 8.968 -2.480 -12.336 1.00 64.38 90 CYS A C 1
ATOM 685 O O . CYS A 1 90 ? 9.663 -1.483 -12.127 1.00 64.38 90 CYS A O 1
ATOM 687 N N . ALA A 1 91 ? 9.102 -3.264 -13.388 1.00 70.88 91 ALA A N 1
ATOM 688 C CA . ALA A 1 91 ? 9.838 -2.866 -14.558 1.00 70.88 91 ALA A CA 1
ATOM 689 C C . ALA A 1 91 ? 8.927 -3.087 -15.763 1.00 70.88 91 ALA A C 1
ATOM 691 O O . ALA A 1 91 ? 8.129 -4.024 -15.800 1.00 70.88 91 ALA A O 1
ATOM 692 N N . GLU A 1 92 ? 9.015 -2.181 -16.721 1.00 71.62 92 GLU A N 1
ATOM 693 C CA . GLU A 1 92 ? 8.351 -2.310 -18.006 1.00 71.62 92 GLU A CA 1
ATOM 694 C C . GLU A 1 92 ? 9.388 -2.085 -19.097 1.00 71.62 92 GLU A C 1
ATOM 696 O O . GLU A 1 92 ? 10.304 -1.271 -18.947 1.00 71.62 92 GLU A O 1
ATOM 701 N N . GLY A 1 93 ? 9.256 -2.824 -20.187 1.00 81.81 93 GLY A N 1
ATOM 702 C CA . GLY A 1 93 ? 10.180 -2.745 -21.303 1.00 81.81 93 GLY A CA 1
ATOM 703 C C . GLY A 1 93 ? 9.634 -3.464 -22.520 1.00 81.81 93 GLY A C 1
ATOM 704 O O . GLY A 1 93 ? 8.495 -3.934 -22.526 1.00 81.81 93 GLY A O 1
ATOM 705 N N . TYR A 1 94 ? 10.471 -3.544 -23.546 1.00 88.31 94 TYR A N 1
ATOM 706 C CA . TYR A 1 94 ? 10.187 -4.287 -24.764 1.00 88.31 94 TYR A CA 1
ATOM 707 C C . TYR A 1 94 ? 11.192 -5.426 -24.897 1.00 88.31 94 TYR A C 1
ATOM 709 O O . TYR A 1 94 ? 12.377 -5.250 -24.617 1.00 88.31 94 TYR A O 1
ATOM 717 N N . ALA A 1 95 ? 10.714 -6.588 -25.321 1.00 85.25 95 ALA A N 1
ATOM 718 C CA . ALA A 1 95 ? 11.535 -7.697 -25.778 1.00 85.25 95 ALA A CA 1
ATOM 719 C C . ALA A 1 95 ? 10.971 -8.143 -27.130 1.00 85.25 95 ALA A C 1
ATOM 721 O O . ALA A 1 95 ? 9.836 -8.607 -27.179 1.00 85.25 95 ALA A O 1
ATOM 722 N N . CYS A 1 96 ? 11.727 -7.954 -28.218 1.00 85.94 96 CYS A N 1
ATOM 723 C CA . CYS A 1 96 ? 11.279 -8.282 -29.582 1.00 85.94 96 CYS A CA 1
ATOM 724 C C . CYS A 1 96 ? 9.899 -7.675 -29.918 1.00 85.94 96 CYS A C 1
ATOM 726 O O . CYS A 1 96 ? 8.981 -8.398 -30.289 1.00 85.94 96 CYS A O 1
ATOM 728 N N . ASP A 1 97 ? 9.729 -6.369 -29.687 1.00 90.00 97 ASP A N 1
ATOM 729 C CA . ASP A 1 97 ? 8.463 -5.623 -29.843 1.00 90.00 97 ASP A CA 1
ATOM 730 C C . ASP A 1 97 ? 7.309 -6.043 -28.911 1.00 90.00 97 ASP A C 1
ATOM 732 O O . ASP A 1 97 ? 6.253 -5.410 -28.892 1.00 90.00 97 ASP A O 1
ATOM 736 N N . VAL A 1 98 ? 7.513 -7.038 -28.044 1.00 87.38 98 VAL A N 1
ATOM 737 C CA . VAL A 1 98 ? 6.548 -7.421 -27.010 1.00 87.38 98 VAL A CA 1
ATOM 738 C C . VAL A 1 98 ? 6.769 -6.569 -25.767 1.00 87.38 98 VAL A C 1
ATOM 740 O O . VAL A 1 98 ? 7.826 -6.627 -25.131 1.00 87.38 98 VAL A O 1
ATOM 743 N N . ARG A 1 99 ? 5.752 -5.788 -25.387 1.00 87.62 99 ARG A N 1
ATOM 744 C CA . ARG A 1 99 ? 5.748 -5.073 -24.108 1.00 87.62 99 ARG A CA 1
ATOM 745 C C . ARG A 1 99 ? 5.624 -6.080 -22.969 1.00 87.62 99 ARG A C 1
ATOM 747 O O . ARG A 1 99 ? 4.632 -6.799 -22.884 1.00 87.62 99 ARG A O 1
ATOM 754 N N . TRP A 1 100 ? 6.583 -6.079 -22.056 1.00 85.38 100 TRP A N 1
ATOM 755 C CA . TRP A 1 100 ? 6.501 -6.836 -20.812 1.00 85.38 100 TRP A CA 1
ATOM 756 C C . TRP A 1 100 ? 6.316 -5.889 -19.628 1.00 85.38 100 TRP A C 1
ATOM 758 O O . TRP A 1 100 ? 6.741 -4.730 -19.653 1.00 85.38 100 TRP A O 1
ATOM 768 N N . LYS A 1 101 ? 5.658 -6.392 -18.582 1.00 75.88 101 LYS A N 1
ATOM 769 C CA . LYS A 1 101 ? 5.456 -5.682 -17.321 1.00 75.88 101 LYS A CA 1
ATOM 770 C C . LYS A 1 101 ? 5.660 -6.654 -16.166 1.00 75.88 101 LYS A C 1
ATOM 772 O O . LYS A 1 101 ? 4.905 -7.610 -16.026 1.00 75.88 101 LYS A O 1
ATOM 777 N N . LEU A 1 102 ? 6.663 -6.393 -15.337 1.00 74.81 102 LEU A N 1
ATOM 778 C CA . LEU A 1 102 ? 6.767 -6.980 -14.005 1.00 74.81 102 LEU A CA 1
ATOM 779 C C . LEU A 1 102 ? 5.863 -6.166 -13.079 1.00 74.81 102 LEU A C 1
ATOM 781 O O . LEU A 1 102 ? 5.961 -4.941 -13.029 1.00 74.81 102 LEU A O 1
ATOM 785 N N . THR A 1 103 ? 4.928 -6.822 -12.401 1.00 68.81 103 THR A N 1
ATOM 786 C CA . THR A 1 103 ? 4.008 -6.158 -11.472 1.00 68.81 103 THR A CA 1
ATOM 787 C C . THR A 1 103 ? 4.648 -5.992 -10.104 1.00 68.81 103 THR A C 1
ATOM 789 O O . THR A 1 103 ? 5.337 -6.889 -9.627 1.00 68.81 103 THR A O 1
ATOM 792 N N . TRP A 1 104 ? 4.367 -4.865 -9.450 1.00 75.81 104 TRP A N 1
ATOM 793 C CA . TRP A 1 104 ? 4.771 -4.657 -8.065 1.00 75.81 104 TRP A CA 1
ATOM 794 C C . TRP A 1 104 ? 4.101 -5.678 -7.146 1.00 75.81 104 TRP A C 1
ATOM 796 O O . TRP A 1 104 ? 2.876 -5.812 -7.186 1.00 75.81 104 TRP A O 1
ATOM 806 N N . SER A 1 105 ? 4.873 -6.306 -6.260 1.00 87.12 105 SER A N 1
ATOM 807 C CA . SER A 1 105 ? 4.305 -6.956 -5.080 1.00 87.12 105 SER A CA 1
ATOM 808 C C . SER A 1 105 ? 4.392 -6.013 -3.883 1.00 87.12 105 SER A C 1
ATOM 810 O O . SER A 1 105 ? 5.421 -5.373 -3.623 1.00 87.12 105 SER A O 1
ATOM 812 N N . VAL A 1 106 ? 3.274 -5.896 -3.169 1.00 93.25 106 VAL A N 1
ATOM 813 C CA . VAL A 1 106 ? 3.173 -5.115 -1.936 1.00 93.25 106 VAL A CA 1
ATOM 814 C C . VAL A 1 106 ? 2.579 -6.019 -0.868 1.00 93.25 106 VAL A C 1
ATOM 816 O O . VAL A 1 106 ? 1.370 -6.231 -0.806 1.00 93.25 106 VAL A O 1
ATOM 819 N N . ALA A 1 107 ? 3.465 -6.582 -0.057 1.00 94.81 107 ALA A N 1
ATOM 820 C CA . ALA A 1 107 ? 3.126 -7.506 1.009 1.00 94.81 107 ALA A CA 1
ATOM 821 C C . ALA A 1 107 ? 3.383 -6.872 2.376 1.00 94.81 107 ALA A C 1
ATOM 823 O O . ALA A 1 107 ? 4.266 -6.024 2.534 1.00 94.81 107 ALA A O 1
ATOM 824 N N . CYS A 1 108 ? 2.610 -7.304 3.366 1.00 96.38 108 CYS A N 1
ATOM 825 C CA . CYS A 1 108 ? 2.839 -6.966 4.760 1.00 96.38 108 CYS A CA 1
ATOM 826 C C . CYS A 1 108 ? 4.182 -7.542 5.230 1.00 96.38 108 CYS A C 1
ATOM 828 O O . CYS A 1 108 ? 4.450 -8.726 5.076 1.00 96.38 108 CYS A O 1
ATOM 830 N N . GLU A 1 109 ? 5.003 -6.723 5.875 1.00 95.12 109 GLU A N 1
ATOM 831 C CA . GLU A 1 109 ? 6.327 -7.083 6.392 1.00 95.12 109 GLU A CA 1
ATOM 832 C C . GLU A 1 109 ? 6.301 -8.031 7.601 1.00 95.12 109 GLU A C 1
ATOM 834 O O . GLU A 1 109 ? 7.349 -8.502 8.027 1.00 95.12 109 GLU A O 1
ATOM 839 N N . ILE A 1 110 ? 5.119 -8.274 8.173 1.00 96.56 110 ILE A N 1
ATOM 840 C CA . ILE A 1 110 ? 4.936 -9.121 9.358 1.00 96.56 110 ILE A CA 1
ATOM 841 C C . ILE A 1 110 ? 4.438 -10.515 8.965 1.00 96.56 110 ILE A C 1
ATOM 843 O O . ILE A 1 110 ? 4.911 -11.509 9.501 1.00 96.56 110 ILE A O 1
ATOM 847 N N . CYS A 1 111 ? 3.449 -10.590 8.068 1.00 96.94 111 CYS A N 1
ATOM 848 C CA . CYS A 1 111 ? 2.780 -11.847 7.707 1.00 96.94 111 CYS A CA 1
ATOM 849 C C . CYS A 1 111 ? 2.896 -12.215 6.226 1.00 96.94 111 CYS A C 1
ATOM 851 O O . CYS A 1 111 ? 2.272 -13.183 5.802 1.00 96.94 111 CYS A O 1
ATOM 853 N N . GLU A 1 112 ? 3.613 -11.420 5.430 1.00 95.06 112 GLU A N 1
ATOM 854 C CA . GLU A 1 112 ? 3.890 -11.646 4.001 1.00 95.06 112 GLU A CA 1
ATOM 855 C C . GLU A 1 112 ? 2.652 -11.716 3.086 1.00 95.06 112 GLU A C 1
ATOM 857 O O . GLU A 1 112 ? 2.774 -11.850 1.872 1.00 95.06 112 GLU A O 1
ATOM 862 N N . THR A 1 113 ? 1.449 -11.546 3.639 1.00 96.19 113 THR A N 1
ATOM 863 C CA . THR A 1 113 ? 0.202 -11.471 2.872 1.00 96.19 113 THR A CA 1
ATOM 864 C C . THR A 1 113 ? 0.169 -10.181 2.056 1.00 96.19 113 THR A C 1
ATOM 866 O O . THR A 1 113 ? 0.553 -9.120 2.563 1.00 96.19 113 THR A O 1
ATOM 869 N N . GLU A 1 114 ? -0.316 -10.252 0.813 1.00 94.56 114 GLU A N 1
ATOM 870 C CA . GLU A 1 114 ? -0.603 -9.050 0.028 1.00 94.56 114 GLU A CA 1
ATOM 871 C C . GLU A 1 114 ? -1.574 -8.135 0.776 1.00 94.56 114 GLU A C 1
ATOM 873 O O . GLU A 1 114 ? -2.536 -8.593 1.392 1.00 94.56 114 GLU A O 1
ATOM 878 N N . ILE A 1 115 ? -1.306 -6.833 0.732 1.00 95.94 115 ILE A N 1
ATOM 879 C CA . ILE A 1 115 ? -2.209 -5.848 1.326 1.00 95.94 115 ILE A CA 1
ATOM 880 C C . ILE A 1 115 ? -3.426 -5.604 0.427 1.00 95.94 115 ILE A C 1
ATOM 882 O O . ILE A 1 115 ? -3.413 -5.931 -0.762 1.00 95.94 115 ILE A O 1
ATOM 886 N N . ALA A 1 116 ? -4.443 -4.956 0.995 1.00 96.06 116 ALA A N 1
ATOM 887 C CA . ALA A 1 116 ? -5.686 -4.569 0.338 1.00 96.06 116 ALA A CA 1
ATOM 888 C C . ALA A 1 116 ? -5.462 -4.075 -1.110 1.00 96.06 116 ALA A C 1
ATOM 890 O O . ALA A 1 116 ? -4.619 -3.190 -1.318 1.00 96.06 116 ALA A O 1
ATOM 891 N N . PRO A 1 117 ? -6.217 -4.573 -2.112 1.00 94.31 117 PRO A N 1
ATOM 892 C CA . PRO A 1 117 ? -6.012 -4.220 -3.519 1.00 94.31 117 PRO A CA 1
ATOM 893 C C . PRO A 1 117 ? -6.009 -2.710 -3.793 1.00 94.31 117 PRO A C 1
ATOM 895 O O . PRO A 1 117 ? -5.140 -2.217 -4.515 1.00 94.31 117 PRO A O 1
ATOM 898 N N . ASP A 1 118 ? -6.917 -1.959 -3.167 1.00 95.19 118 ASP A N 1
ATOM 899 C CA . ASP A 1 118 ? -7.001 -0.502 -3.327 1.00 95.19 118 ASP A CA 1
ATOM 900 C C . ASP A 1 118 ? -5.764 0.204 -2.766 1.00 95.19 118 ASP A C 1
ATOM 902 O O . ASP A 1 118 ? -5.228 1.141 -3.362 1.00 95.19 118 ASP A O 1
ATOM 906 N N . LEU A 1 119 ? -5.258 -0.274 -1.629 1.00 95.62 119 LEU A N 1
ATOM 907 C CA . LEU A 1 119 ? -4.039 0.254 -1.035 1.00 95.62 119 LEU A CA 1
ATOM 908 C C . LEU A 1 119 ? -2.808 -0.105 -1.872 1.00 95.62 119 LEU A C 1
ATOM 910 O O . LEU A 1 119 ? -1.936 0.744 -2.071 1.00 95.62 119 LEU A O 1
ATOM 914 N N . ARG A 1 120 ? -2.761 -1.324 -2.423 1.00 93.94 120 ARG A N 1
ATOM 915 C CA . ARG A 1 120 ? -1.725 -1.761 -3.364 1.00 93.94 120 ARG A CA 1
ATOM 916 C C . ARG A 1 120 ? -1.651 -0.818 -4.565 1.00 93.94 120 ARG A C 1
ATOM 918 O O . ARG A 1 120 ? -0.558 -0.369 -4.898 1.00 93.94 120 ARG A O 1
ATOM 925 N N . VAL A 1 121 ? -2.783 -0.443 -5.169 1.00 92.69 121 VAL A N 1
ATOM 926 C CA . VAL A 1 121 ? -2.825 0.524 -6.288 1.00 92.69 121 VAL A CA 1
ATOM 927 C C . VAL A 1 121 ? -2.215 1.874 -5.896 1.00 92.69 121 VAL A C 1
ATOM 929 O O . VAL A 1 121 ? -1.435 2.446 -6.655 1.00 92.69 121 VAL A O 1
ATOM 932 N N . LEU A 1 122 ? -2.507 2.377 -4.696 1.00 95.12 122 LEU A N 1
ATOM 933 C CA . LEU A 1 122 ? -1.963 3.655 -4.226 1.00 95.12 122 LEU A CA 1
ATOM 934 C C . LEU A 1 122 ? -0.448 3.612 -4.007 1.00 95.12 122 LEU A C 1
ATOM 936 O O . LEU A 1 122 ? 0.252 4.555 -4.379 1.00 95.12 122 LEU A O 1
ATOM 940 N N . VAL A 1 123 ? 0.058 2.521 -3.429 1.00 94.00 123 VAL A N 1
ATOM 941 C CA . VAL A 1 123 ? 1.502 2.296 -3.266 1.00 94.00 123 VAL A CA 1
ATOM 942 C C . VAL A 1 123 ? 2.178 2.234 -4.636 1.00 94.00 123 VAL A C 1
ATOM 944 O O . VAL A 1 123 ? 3.177 2.914 -4.855 1.00 94.00 123 VAL A O 1
ATOM 947 N N . ILE A 1 124 ? 1.596 1.499 -5.588 1.00 90.81 124 ILE A N 1
ATOM 948 C CA . ILE A 1 124 ? 2.099 1.397 -6.964 1.00 90.81 124 ILE A CA 1
ATOM 949 C C . ILE A 1 124 ? 2.177 2.771 -7.631 1.00 90.81 124 ILE A C 1
ATOM 951 O O . ILE A 1 124 ? 3.231 3.136 -8.150 1.00 90.81 124 ILE A O 1
ATOM 955 N N . ASN A 1 125 ? 1.106 3.562 -7.566 1.00 91.69 125 ASN A N 1
ATOM 956 C CA . ASN A 1 125 ? 1.079 4.909 -8.138 1.00 91.69 125 ASN A CA 1
ATOM 957 C C . ASN A 1 125 ? 2.141 5.817 -7.499 1.00 91.69 125 ASN A C 1
ATOM 959 O O . ASN A 1 125 ? 2.803 6.589 -8.194 1.00 91.69 125 ASN A O 1
ATOM 963 N N . SER A 1 126 ? 2.348 5.695 -6.183 1.00 92.94 126 SER A N 1
ATOM 964 C CA . SER A 1 126 ? 3.408 6.408 -5.465 1.00 92.94 126 SER A CA 1
ATOM 965 C C . SER A 1 126 ? 4.806 5.999 -5.948 1.00 92.94 126 SER A C 1
ATOM 967 O O . SER A 1 126 ? 5.656 6.865 -6.172 1.00 92.94 126 SER A O 1
ATOM 969 N N . CYS A 1 127 ? 5.051 4.705 -6.169 1.00 89.81 127 CYS A N 1
ATOM 970 C CA . CYS A 1 127 ? 6.304 4.219 -6.744 1.00 89.81 127 CYS A CA 1
ATOM 971 C C . CYS A 1 127 ? 6.522 4.727 -8.176 1.00 89.81 127 CYS A C 1
ATOM 973 O O . CYS A 1 127 ? 7.613 5.194 -8.504 1.00 89.81 127 CYS A O 1
ATOM 975 N N . GLU A 1 128 ? 5.495 4.667 -9.026 1.00 87.88 128 GLU A N 1
ATOM 976 C CA . GLU A 1 128 ? 5.571 5.154 -10.405 1.00 87.88 128 GLU A CA 1
ATOM 977 C C . GLU A 1 128 ? 5.898 6.647 -10.463 1.00 87.88 128 GLU A C 1
ATOM 979 O O . GLU A 1 128 ? 6.759 7.050 -11.243 1.00 87.88 128 GLU A O 1
ATOM 984 N N . GLU A 1 129 ? 5.276 7.468 -9.615 1.00 90.12 129 GLU A N 1
ATOM 985 C CA . GLU A 1 129 ? 5.564 8.903 -9.573 1.00 90.12 129 GLU A CA 1
ATOM 986 C C . GLU A 1 129 ? 7.013 9.182 -9.160 1.00 90.12 129 GLU A C 1
ATOM 988 O O . GLU A 1 129 ? 7.697 10.007 -9.771 1.00 90.12 129 GLU A O 1
ATOM 993 N N . ARG A 1 130 ? 7.540 8.425 -8.189 1.00 87.38 130 ARG A N 1
ATOM 994 C CA . ARG A 1 130 ? 8.960 8.504 -7.819 1.00 87.38 130 ARG A CA 1
ATOM 995 C C . ARG A 1 130 ? 9.873 8.144 -8.989 1.00 87.38 130 ARG A C 1
ATOM 997 O O . ARG A 1 130 ? 10.856 8.842 -9.218 1.00 87.38 130 ARG A O 1
ATOM 1004 N N . LEU A 1 131 ? 9.549 7.101 -9.754 1.00 84.62 131 LEU A N 1
ATOM 1005 C CA . LEU A 1 131 ? 10.316 6.720 -10.943 1.00 84.62 131 LEU A CA 1
ATOM 1006 C C . LEU A 1 131 ? 10.234 7.783 -12.047 1.00 84.62 131 LEU A C 1
ATOM 1008 O O . LEU A 1 131 ? 11.255 8.104 -12.653 1.00 84.62 131 LEU A O 1
ATOM 1012 N N . ARG A 1 132 ? 9.055 8.371 -12.291 1.00 87.12 132 ARG A N 1
ATOM 1013 C CA . ARG A 1 132 ? 8.886 9.490 -13.238 1.00 87.12 132 ARG A CA 1
ATOM 1014 C C . ARG A 1 132 ? 9.731 10.693 -12.828 1.00 87.12 132 ARG A C 1
ATOM 1016 O O . ARG A 1 132 ? 10.341 11.324 -13.689 1.00 87.12 132 ARG A O 1
ATOM 1023 N N . LYS A 1 133 ? 9.803 10.998 -11.530 1.00 88.00 133 LYS A N 1
ATOM 1024 C CA . LYS A 1 133 ? 10.658 12.064 -10.994 1.00 88.00 133 LYS A CA 1
ATOM 1025 C C . LYS A 1 133 ? 12.144 11.777 -11.236 1.00 88.00 133 LYS A C 1
ATOM 1027 O O . LYS A 1 133 ? 12.821 12.618 -11.813 1.00 88.00 133 LYS A O 1
ATOM 1032 N N . ILE A 1 134 ? 12.618 10.566 -10.928 1.00 85.38 134 ILE A N 1
ATOM 1033 C CA . ILE A 1 134 ? 14.011 10.143 -11.181 1.00 85.38 134 ILE A CA 1
ATOM 1034 C C . ILE A 1 134 ? 14.370 10.251 -12.665 1.00 85.38 134 ILE A C 1
ATOM 1036 O O . ILE A 1 134 ? 15.427 10.775 -13.003 1.00 85.38 134 ILE A O 1
ATOM 1040 N N . LYS A 1 135 ? 13.485 9.791 -13.560 1.00 85.12 135 LYS A N 1
ATOM 1041 C CA . LYS A 1 135 ? 13.695 9.877 -15.014 1.00 85.12 135 LYS A CA 1
ATOM 1042 C C . LYS A 1 135 ? 13.818 11.326 -15.501 1.00 85.12 135 LYS A C 1
ATOM 1044 O O . LYS A 1 135 ? 14.608 11.581 -16.400 1.00 85.12 135 LYS A O 1
ATOM 1049 N N . ARG A 1 136 ? 13.051 12.260 -14.923 1.00 89.06 136 ARG A N 1
ATOM 1050 C CA . ARG A 1 136 ? 13.116 13.694 -15.261 1.00 89.06 136 ARG A CA 1
ATOM 1051 C C . ARG A 1 136 ? 14.357 14.383 -14.694 1.00 89.06 136 ARG A C 1
ATOM 1053 O O . ARG A 1 136 ? 14.950 15.205 -15.378 1.00 89.06 136 ARG A O 1
ATOM 1060 N N . GLU A 1 137 ? 14.722 14.076 -13.453 1.00 89.19 137 GLU A N 1
ATOM 1061 C CA . GLU A 1 137 ? 15.772 14.788 -12.709 1.00 89.19 137 GLU A CA 1
ATOM 1062 C C . GLU A 1 137 ? 17.164 14.157 -12.868 1.00 89.19 137 GLU A C 1
ATOM 1064 O O . GLU A 1 137 ? 18.161 14.746 -12.457 1.00 89.19 137 GLU A O 1
ATOM 1069 N N . GLY A 1 138 ? 17.255 12.954 -13.445 1.00 80.12 138 GLY A N 1
ATOM 1070 C CA . GLY A 1 138 ? 18.518 12.251 -13.688 1.00 80.12 138 GLY A CA 1
ATOM 1071 C C . GLY A 1 138 ? 19.252 11.801 -12.420 1.00 80.12 138 GLY A C 1
ATOM 1072 O O . GLY A 1 138 ? 20.356 11.271 -12.517 1.00 80.12 138 GLY A O 1
ATOM 1073 N N . LYS A 1 139 ? 18.660 11.990 -11.233 1.00 66.38 139 LYS A N 1
ATOM 1074 C CA . LYS A 1 139 ? 19.228 11.577 -9.948 1.00 66.38 139 LYS A CA 1
ATOM 1075 C C . LYS A 1 139 ? 18.279 10.645 -9.195 1.00 66.38 139 LYS 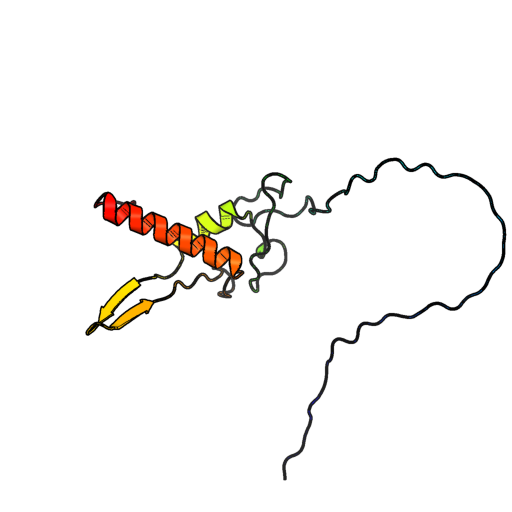A C 1
ATOM 1077 O O . LYS A 1 139 ? 17.116 10.994 -8.981 1.00 66.38 139 LYS A O 1
ATOM 1082 N N . PRO A 1 140 ? 18.742 9.465 -8.757 1.00 61.09 140 PRO A N 1
ATOM 1083 C CA . PRO A 1 140 ? 18.028 8.698 -7.742 1.00 61.09 140 PRO A CA 1
ATOM 1084 C C . PRO A 1 140 ? 17.919 9.515 -6.435 1.00 61.09 140 PRO A C 1
ATOM 1086 O O . PRO A 1 140 ? 18.874 10.188 -6.062 1.00 61.09 140 PRO A O 1
ATOM 1089 N N . PRO A 1 141 ? 16.793 9.446 -5.700 1.00 58.25 141 PRO A N 1
ATOM 1090 C CA . PRO A 1 141 ? 16.490 10.322 -4.559 1.00 58.25 141 PRO A CA 1
ATOM 1091 C C . PRO A 1 141 ? 17.367 10.084 -3.320 1.00 58.25 141 PRO A C 1
ATOM 1093 O O . PRO A 1 141 ? 17.143 10.720 -2.296 1.00 58.25 141 PRO A O 1
ATOM 1096 N N . TYR A 1 142 ? 18.309 9.142 -3.386 1.00 60.19 142 TYR A N 1
ATOM 1097 C CA . TYR A 1 142 ? 19.131 8.693 -2.262 1.00 60.19 142 TYR A CA 1
ATOM 1098 C C . TYR A 1 142 ? 20.640 8.812 -2.536 1.00 60.19 142 TYR A C 1
ATOM 1100 O O . TYR A 1 142 ? 21.421 8.145 -1.863 1.00 60.19 142 TYR A O 1
ATOM 1108 N N . HIS A 1 143 ? 21.038 9.622 -3.524 1.00 50.66 143 HIS A N 1
ATOM 1109 C CA . HIS A 1 143 ? 22.437 9.944 -3.820 1.00 50.66 143 HIS A CA 1
ATOM 1110 C C . HIS A 1 143 ? 22.713 11.436 -3.653 1.00 50.66 143 HIS A C 1
ATOM 1112 O O . HIS A 1 143 ? 21.856 12.245 -4.081 1.00 50.66 143 HIS A O 1
#

Secondary structure (DSSP, 8-state):
------------------------------------------TT-B-TTT-PBPBTTB-EEE--SS--GGGGEEEHHHHHHHHTTTSBPPEEEEETTEEEEEPPB-B-TTT-PBP-HHHHHHHHHHHHHHHHHHHHHSS-TT-